Protein 6LH8 (pdb70)

Sequence (152 aa):
MSASVTVLWDKEIEGSNEVVKVDEMVASNIKVEFYLKERHFDRTITHNITLPRATEVPIGTEIQLEPKHRLNGNTEPITFTYGSLESYTELSEDKVTMPEFVEPKTKLIVILTRNENITSAPVEISVGDIKETATYICQSQSGINAEVNTEP

Nearest PDB structures (foldseek):
  6lh8-assembly1_A  TM=1.007E+00  e=5.564E-29  Bombina maxima
  6lhz-assembly1_A  TM=9.994E-01  e=3.194E-25  Bombina maxima
  2ztb-assembly1_A  TM=4.676E-01  e=6.705E-06  Bacillus thuringiensis serovar dakota
  1w3a-assembly1_A  TM=4.511E-01  e=1.734E-05  Laetiporus sulphureus
  5ec5-assembly2_S  TM=1.820E-01  e=4.362E-01  Eisenia fetida

Solvent-accessible surface area: 9210 Å² total; per-residue (Å²): 151,87,15,75,41,80,21,46,74,130,131,57,112,133,32,49,85,96,108,42,113,48,50,91,28,68,15,77,17,164,126,98,105,10,137,75,146,67,55,105,22,96,66,36,4,27,0,23,2,60,32,63,249,96,24,133,5,52,134,23,0,78,0,92,6,108,13,104,74,53,6,99,76,71,102,128,48,10,54,0,30,37,44,92,79,68,55,97,72,7,99,20,117,20,114,12,102,8,25,111,67,4,97,84,162,12,76,4,23,0,32,0,33,33,68,45,40,62,17,20,2,33,0,84,4,38,21,78,138,47,175,38,69,0,56,4,41,0,73,19,38,32,34,19,91,31,93,61,59,82,85,150

Structure (mmCIF, N/CA/C/O backbone):
data_6LH8
#
_entry.id   6LH8
#
_cell.length_a   78.793
_cell.length_b   78.793
_cell.length_c   48.948
_cell.angle_alpha   90.000
_cell.angle_beta   90.000
_cell.angle_gamma   90.000
#
_symmetry.space_group_name_H-M   'P 4 21 2'
#
loop_
_entity.id
_entity.type
_entity.pdbx_description
1 polymer 'aerolysin-like protein'
2 water water
#
loop_
_atom_site.group_PDB
_atom_site.id
_atom_site.type_symbol
_atom_site.label_atom_id
_atom_site.label_alt_id
_atom_site.label_comp_id
_atom_site.label_asym_id
_atom_site.label_entity_id
_atom_site.label_seq_id
_atom_site.pdbx_PDB_ins_code
_atom_site.Cartn_x
_atom_site.Cartn_y
_atom_site.Cartn_z
_atom_site.occupancy
_atom_site.B_iso_or_equiv
_atom_site.auth_seq_id
_atom_site.auth_comp_id
_atom_site.auth_asym_id
_atom_site.auth_atom_id
_atom_site.pdbx_PDB_model_num
ATOM 1 N N . MET A 1 1 ? 45.104 5.307 -10.692 1.00 49.47 1 MET A N 1
ATOM 2 C CA . MET A 1 1 ? 44.536 6.654 -10.673 1.00 48.84 1 MET A CA 1
ATOM 3 C C . MET A 1 1 ? 44.186 7.120 -9.259 1.00 42.35 1 MET A C 1
ATOM 4 O O . MET A 1 1 ? 43.560 8.168 -9.083 1.00 40.24 1 MET A O 1
ATOM 9 N N . SER A 1 2 ? 44.576 6.341 -8.254 1.00 38.51 2 SER A N 1
ATOM 10 C CA . SER A 1 2 ? 44.365 6.698 -6.854 1.00 39.87 2 SER A CA 1
ATOM 11 C C . SER A 1 2 ? 45.728 6.908 -6.205 1.00 37.86 2 SER A C 1
ATOM 12 O O . SER A 1 2 ? 46.548 5.985 -6.165 1.00 38.22 2 SER A O 1
ATOM 15 N N . ALA A 1 3 ? 45.968 8.114 -5.704 1.00 33.32 3 ALA A N 1
ATOM 16 C CA . ALA A 1 3 ? 47.287 8.421 -5.184 1.00 27.80 3 ALA A CA 1
ATOM 17 C C . ALA A 1 3 ? 47.454 7.922 -3.754 1.00 27.25 3 ALA A C 1
ATOM 18 O O . ALA A 1 3 ? 46.484 7.782 -2.999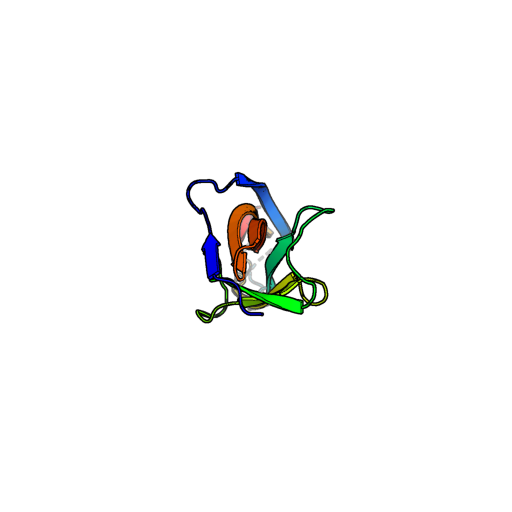 1.00 26.85 3 ALA A O 1
ATOM 20 N N . SER A 1 4 ? 48.706 7.643 -3.385 1.00 23.97 4 SER A N 1
ATOM 21 C CA . SER A 1 4 ? 49.061 7.552 -1.973 1.00 25.59 4 SER A CA 1
ATOM 22 C C . SER A 1 4 ? 49.224 8.965 -1.438 1.00 24.25 4 SER A C 1
ATOM 23 O O . SER A 1 4 ? 49.825 9.811 -2.099 1.00 26.22 4 SER A O 1
ATOM 26 N N . VAL A 1 5 ? 48.689 9.230 -0.247 1.00 22.94 5 VAL A N 1
ATOM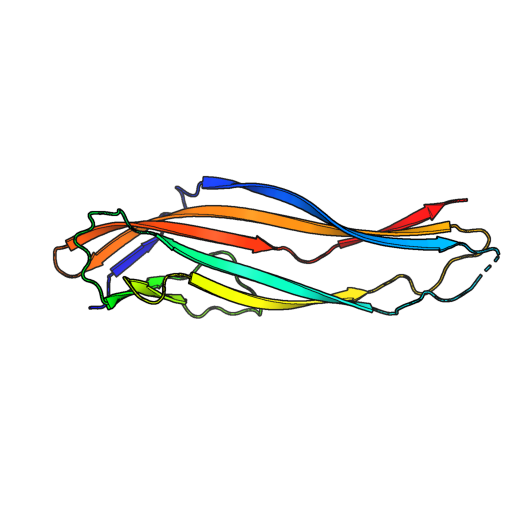 27 C CA . VAL A 1 5 ? 48.609 10.598 0.265 1.00 24.38 5 VAL A CA 1
ATOM 28 C C . VAL A 1 5 ? 49.128 10.642 1.697 1.00 24.40 5 VAL A C 1
ATOM 29 O O . VAL A 1 5 ? 48.736 9.814 2.525 1.00 28.77 5 VAL A O 1
ATOM 33 N N . THR A 1 6 ? 49.999 11.611 1.993 1.00 24.52 6 THR A N 1
ATOM 34 C CA . THR A 1 6 ? 50.430 11.878 3.367 1.00 22.21 6 THR A CA 1
ATOM 35 C C . THR A 1 6 ? 50.507 13.383 3.567 1.00 24.14 6 THR A C 1
ATOM 36 O O . THR A 1 6 ? 51.282 14.050 2.880 1.00 22.94 6 THR A O 1
ATOM 40 N N . VAL A 1 7 ? 49.716 13.924 4.493 1.00 21.94 7 VAL A N 1
ATOM 41 C CA . VAL A 1 7 ? 49.760 15.358 4.777 1.00 24.07 7 VAL A CA 1
ATOM 42 C C . VAL A 1 7 ? 50.842 15.603 5.819 1.00 23.40 7 VAL A C 1
ATOM 43 O O . VAL A 1 7 ? 50.912 14.887 6.826 1.00 24.07 7 VAL A O 1
ATOM 47 N N . LEU A 1 8 ? 51.699 16.606 5.571 1.00 19.63 8 LEU A N 1
ATOM 48 C CA . LEU A 1 8 ? 52.780 16.962 6.499 1.00 19.84 8 LEU A CA 1
ATOM 49 C C . LEU A 1 8 ? 52.271 18.030 7.466 1.00 23.05 8 LEU A C 1
ATOM 50 O O . LEU A 1 8 ? 52.590 19.218 7.373 1.00 22.10 8 LEU A O 1
ATOM 55 N N . TRP A 1 9 ? 51.484 17.568 8.441 1.00 20.88 9 TRP A N 1
ATOM 56 C CA . TRP A 1 9 ? 50.847 18.484 9.378 1.00 23.33 9 TRP A CA 1
ATOM 57 C C . TRP A 1 9 ? 51.869 19.239 10.216 1.00 23.19 9 TRP A C 1
ATOM 58 O O . TRP A 1 9 ? 51.601 20.371 10.646 1.00 21.58 9 TRP A O 1
ATOM 69 N N . ASP A 1 10 ? 53.051 18.648 10.457 1.00 23.65 10 ASP A N 1
ATOM 70 C CA . ASP A 1 10 ? 54.034 19.391 11.240 1.00 28.65 10 ASP A CA 1
ATOM 71 C C . ASP A 1 10 ? 54.610 20.572 10.473 1.00 23.48 10 ASP A C 1
ATOM 72 O O . ASP A 1 10 ? 55.295 21.406 11.078 1.00 22.68 10 ASP A O 1
ATOM 77 N N . LYS A 1 11 ? 54.355 20.662 9.167 1.00 19.82 11 LYS A N 1
ATOM 78 C CA . LYS A 1 11 ? 54.787 21.784 8.344 1.00 20.17 11 LYS A CA 1
ATOM 79 C C . LYS A 1 11 ? 53.669 22.795 8.097 1.00 17.97 11 LYS A C 1
ATOM 80 O O . LYS A 1 11 ? 53.806 23.650 7.211 1.00 19.81 11 LYS A O 1
ATOM 86 N N . GLU A 1 12 ? 52.578 22.713 8.862 1.00 19.80 12 GLU A N 1
ATOM 87 C CA . GLU A 1 12 ? 51.418 23.579 8.665 1.00 17.57 12 GLU A CA 1
ATOM 88 C C . GLU A 1 12 ? 51.781 25.048 8.850 1.00 19.43 12 GLU A C 1
ATOM 89 O O . GLU A 1 12 ? 52.529 25.410 9.764 1.00 19.36 12 GLU A O 1
ATOM 95 N N . ILE A 1 13 ? 51.231 25.895 7.979 1.00 16.61 13 ILE A N 1
ATOM 96 C CA . ILE A 1 13 ? 51.431 27.342 8.008 1.00 17.19 13 ILE A CA 1
ATOM 97 C C . ILE A 1 13 ? 50.172 27.974 8.578 1.00 22.35 13 ILE A C 1
ATOM 98 O O . ILE A 1 13 ? 49.051 27.621 8.179 1.00 20.55 13 ILE A O 1
ATOM 103 N N . GLU A 1 14 ? 50.352 28.914 9.507 1.00 20.34 14 GLU A N 1
ATOM 104 C CA . GLU A 1 14 ? 49.248 29.705 10.046 1.00 23.82 14 GLU A CA 1
ATOM 105 C C . GLU A 1 14 ? 49.030 30.887 9.110 1.00 23.51 14 GLU A C 1
ATOM 106 O O . GLU A 1 14 ? 49.786 31.861 9.130 1.00 28.01 14 GLU A O 1
ATOM 112 N N . GLY A 1 15 ? 48.010 30.798 8.263 1.00 23.15 15 GLY A N 1
ATOM 113 C CA . GLY A 1 15 ? 47.661 31.921 7.421 1.00 25.27 15 GLY A CA 1
ATOM 114 C C . GLY A 1 15 ? 46.784 32.862 8.225 1.00 26.89 15 GLY A C 1
ATOM 115 O O . GLY A 1 15 ? 46.992 33.031 9.428 1.00 36.29 15 GLY A O 1
ATOM 116 N N . SER A 1 16 ? 45.797 33.458 7.580 1.00 30.79 16 SER A N 1
ATOM 117 C CA . SER A 1 16 ? 44.941 34.434 8.239 1.00 29.82 16 SER A CA 1
ATOM 118 C C . SER A 1 16 ? 44.350 33.872 9.532 1.00 28.34 16 SER A C 1
ATOM 119 O O . SER A 1 16 ? 43.977 32.699 9.610 1.00 29.06 16 SER A O 1
ATOM 122 N N . ASN A 1 17 ? 44.308 34.706 10.570 1.00 26.45 17 ASN A N 1
ATOM 123 C CA . ASN A 1 17 ? 43.739 34.314 11.860 1.00 24.74 17 ASN A CA 1
ATOM 124 C C . ASN A 1 17 ? 43.074 35.560 12.425 1.00 25.49 17 ASN A C 1
ATOM 125 O O . ASN A 1 17 ? 43.769 36.526 12.728 1.00 23.66 17 ASN A O 1
ATOM 130 N N . GLU A 1 18 ? 41.745 35.553 12.541 1.00 23.33 18 GLU A N 1
ATOM 131 C CA . GLU A 1 18 ? 41.013 36.745 12.960 1.00 19.78 18 GLU A CA 1
ATOM 132 C C . GLU A 1 18 ? 39.829 36.359 13.833 1.00 22.04 18 GLU A C 1
ATOM 133 O O . GLU A 1 18 ? 39.246 35.280 13.687 1.00 22.21 18 GLU A O 1
ATOM 139 N N . VAL A 1 19 ? 39.477 37.258 14.741 1.00 17.82 19 VAL A N 1
ATOM 140 C CA . VAL A 1 19 ? 38.213 37.186 15.455 1.00 19.15 19 VAL A CA 1
ATOM 141 C C . VAL A 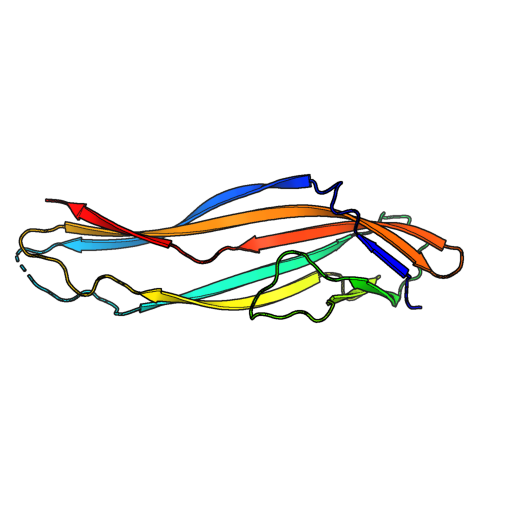1 19 ? 37.271 38.159 14.762 1.00 19.96 19 VAL A C 1
ATOM 142 O O . VAL A 1 19 ? 37.489 39.380 14.766 1.00 18.71 19 VAL A O 1
ATOM 146 N N . VAL A 1 20 ? 36.231 37.615 14.140 1.00 19.11 20 VAL A N 1
ATOM 147 C CA . VAL A 1 20 ? 35.345 38.377 13.266 1.00 18.01 20 VAL A CA 1
ATOM 148 C C . VAL A 1 20 ? 34.086 38.750 14.037 1.00 20.58 20 VAL A C 1
ATOM 149 O O . VAL A 1 20 ? 33.431 37.877 14.621 1.00 19.14 20 VAL A O 1
ATOM 153 N N . LYS A 1 21 ? 33.726 40.034 14.013 1.00 21.61 21 LYS A N 1
ATOM 154 C CA . LYS A 1 21 ? 32.421 40.463 14.517 1.00 19.55 21 LYS A CA 1
ATOM 155 C C . LYS A 1 21 ? 31.379 40.142 13.453 1.00 21.34 21 LYS A C 1
ATOM 156 O O . LYS A 1 21 ? 31.342 40.776 12.390 1.00 23.23 21 LYS A O 1
ATOM 162 N N . VAL A 1 22 ? 30.535 39.152 13.732 1.00 21.96 22 VAL A N 1
ATOM 163 C CA . VAL A 1 22 ? 29.511 38.7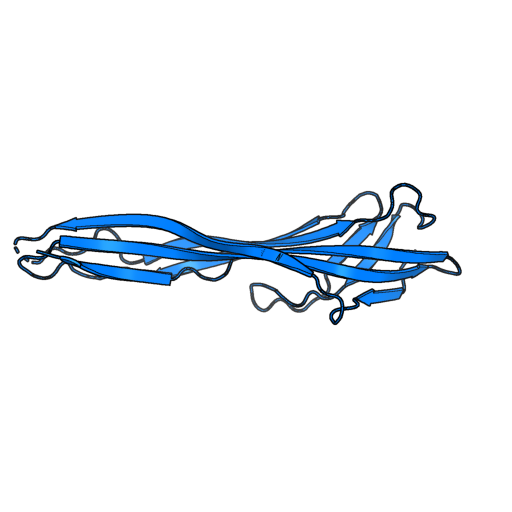50 12.772 1.00 20.65 22 VAL A CA 1
ATOM 164 C C . VAL A 1 22 ? 28.352 39.746 12.766 1.00 24.61 22 VAL A C 1
ATOM 165 O O . VAL A 1 22 ? 27.813 40.084 11.701 1.00 25.14 22 VAL A O 1
ATOM 169 N N . ASP A 1 23 ? 27.951 40.232 13.938 1.00 20.63 23 ASP A N 1
ATOM 170 C CA . ASP A 1 23 ? 26.812 41.142 14.046 1.00 22.02 23 ASP A CA 1
ATOM 171 C C . ASP A 1 23 ? 26.748 41.677 15.469 1.00 26.16 23 ASP A C 1
ATOM 172 O O . ASP A 1 23 ? 27.404 41.156 16.374 1.00 23.06 23 ASP A O 1
ATOM 177 N N . GLU A 1 24 ? 25.936 42.727 15.650 1.00 22.77 24 GLU A N 1
ATOM 178 C CA . GLU A 1 24 ? 25.537 43.223 16.958 1.00 25.28 24 GLU A CA 1
ATOM 179 C C . GLU A 1 24 ? 24.024 43.429 16.979 1.00 27.81 24 GLU A C 1
ATOM 180 O O . GLU A 1 24 ? 23.415 43.765 15.960 1.00 29.76 24 GLU A O 1
ATOM 186 N N . MET A 1 25 ? 23.417 43.197 18.145 1.00 29.31 25 MET A N 1
ATOM 187 C CA . MET A 1 25 ? 21.996 43.467 18.364 1.00 28.66 25 MET A CA 1
ATOM 188 C C . MET A 1 25 ? 21.861 44.282 19.644 1.00 30.51 25 MET A C 1
ATOM 189 O O . MET A 1 25 ? 22.388 43.879 20.683 1.00 33.41 25 MET A O 1
ATOM 194 N N . VAL A 1 26 ? 21.149 45.417 19.583 1.00 36.81 26 VAL A N 1
ATOM 195 C CA . VAL A 1 26 ? 21.052 46.312 20.734 1.00 41.12 26 VAL A CA 1
ATOM 196 C C . VAL A 1 26 ? 19.594 46.523 21.140 1.00 42.25 26 VAL A C 1
ATOM 197 O O . VAL A 1 26 ? 18.687 46.506 20.302 1.00 37.09 26 VAL A O 1
ATOM 201 N N . ALA A 1 27 ? 19.374 46.713 22.447 1.00 46.13 27 ALA A N 1
ATOM 202 C CA . ALA A 1 27 ? 18.043 46.977 22.993 1.00 46.87 27 ALA A CA 1
ATOM 203 C C . ALA A 1 27 ? 18.166 47.710 24.326 1.00 50.58 27 ALA A C 1
ATOM 204 O O . ALA A 1 27 ? 19.159 47.552 25.044 1.00 50.44 27 ALA A O 1
ATOM 206 N N . SER A 1 28 ? 17.131 48.493 24.661 1.00 52.07 28 SER A N 1
ATOM 207 C CA . SER A 1 28 ? 17.112 49.324 25.863 1.00 53.43 28 SER A CA 1
ATOM 208 C C . SER A 1 28 ? 15.805 49.143 26.630 1.00 53.43 28 SER A C 1
ATOM 209 O O . SER A 1 28 ? 14.749 48.893 26.041 1.00 48.62 28 SER A O 1
ATOM 212 N N . ASN A 1 29 ? 15.882 49.315 27.954 1.00 57.35 29 ASN A N 1
ATOM 213 C CA . ASN A 1 29 ? 14.804 48.969 28.876 1.00 58.56 29 ASN A CA 1
ATOM 214 C C . ASN A 1 29 ? 14.505 50.123 29.831 1.00 61.06 29 ASN A C 1
ATOM 215 O O . ASN A 1 29 ? 15.279 51.073 29.973 1.00 58.67 29 ASN A O 1
ATOM 220 N N . ILE A 1 30 ? 13.363 50.008 30.508 1.00 60.83 30 ILE A N 1
ATOM 221 C CA . ILE A 1 30 ? 12.907 51.008 31.462 1.00 62.55 30 ILE A CA 1
ATOM 222 C C . ILE A 1 30 ? 11.863 50.433 32.423 1.00 56.80 30 ILE A C 1
ATOM 223 O O . ILE A 1 30 ? 11.751 49.217 32.594 1.00 60.58 30 ILE A O 1
ATOM 228 N N . LYS A 1 34 ? 10.743 45.457 31.995 1.00 65.37 34 LYS A N 1
ATOM 229 C CA . LYS A 1 34 ? 11.547 44.293 31.659 1.00 64.70 34 LYS A CA 1
ATOM 230 C C . LYS A 1 34 ? 10.967 43.535 30.461 1.00 65.83 34 LYS A C 1
ATOM 231 O O . LYS A 1 34 ? 10.274 42.533 30.649 1.00 65.83 34 LYS A O 1
ATOM 237 N N . VAL A 1 35 ? 11.263 43.997 29.257 1.00 65.43 35 VAL A N 1
ATOM 238 C CA . VAL A 1 35 ? 10.745 43.392 28.038 1.00 62.87 35 VAL A CA 1
ATOM 239 C C . VAL A 1 35 ? 11.606 42.200 27.656 1.00 63.08 35 VAL A C 1
ATOM 240 O O . VAL A 1 35 ? 12.811 42.161 27.902 1.00 66.29 35 VAL A O 1
ATOM 244 N N . GLU A 1 36 ? 10.982 41.226 27.009 1.00 62.56 36 GLU A N 1
ATOM 245 C CA . GLU A 1 36 ? 11.717 40.109 26.447 1.00 60.65 36 GLU A CA 1
ATOM 246 C C . GLU A 1 36 ? 12.495 40.558 25.212 1.00 58.97 36 GLU A C 1
ATOM 247 O O . GLU A 1 36 ? 12.225 41.607 24.617 1.00 60.00 36 GLU A O 1
ATOM 253 N N . PHE A 1 37 ? 13.472 39.742 24.832 1.00 53.15 37 PHE A N 1
ATOM 254 C CA . PHE A 1 37 ? 14.342 40.033 23.707 1.00 49.02 37 PHE A CA 1
ATOM 255 C C . PHE A 1 37 ? 13.677 39.613 22.400 1.00 46.83 37 PHE A C 1
ATOM 256 O O . PHE A 1 37 ? 12.731 38.822 22.382 1.00 43.78 37 PHE A O 1
ATOM 264 N N . TYR A 1 38 ? 14.202 40.150 21.293 1.00 45.73 38 TYR A N 1
ATOM 265 C CA . TYR A 1 38 ? 13.589 39.931 19.983 1.00 42.60 38 TYR A CA 1
ATOM 266 C C . TYR A 1 38 ? 13.516 38.449 19.623 1.00 41.83 38 TYR A C 1
ATOM 267 O O . TYR A 1 38 ? 12.496 37.978 19.104 1.00 43.92 38 TYR A O 1
ATOM 276 N N . LEU A 1 39 ? 14.596 37.705 19.859 1.00 44.34 39 LEU A N 1
ATOM 277 C CA . LEU A 1 39 ? 14.692 36.314 19.438 1.00 39.57 39 LEU A CA 1
ATOM 278 C C . LEU A 1 39 ? 15.182 35.463 20.595 1.00 34.25 39 LEU A C 1
ATOM 279 O O . LEU A 1 39 ? 15.983 35.908 21.420 1.00 36.71 39 LEU A O 1
ATOM 284 N N . LYS A 1 40 ? 14.714 34.218 20.628 1.00 34.15 40 LYS A N 1
ATOM 285 C CA . LYS A 1 40 ? 15.220 33.265 21.608 1.00 34.06 40 LYS A CA 1
ATOM 286 C C . LYS A 1 40 ? 16.580 32.717 21.196 1.00 31.76 40 LYS A C 1
ATOM 287 O O . LYS A 1 40 ? 17.456 32.515 22.041 1.00 30.54 40 LYS A O 1
ATOM 293 N N . GLU A 1 41 ? 16.749 32.425 19.911 1.00 30.85 41 GLU A N 1
ATOM 294 C CA . GLU A 1 41 ? 17.987 31.879 19.379 1.00 28.13 41 GLU A CA 1
ATOM 295 C C . GLU A 1 41 ? 18.209 32.479 18.004 1.00 30.80 41 GLU A C 1
ATOM 296 O O . GLU A 1 41 ? 17.252 32.850 17.319 1.00 29.25 41 GLU A O 1
ATOM 302 N N . ARG A 1 42 ? 19.474 32.588 17.613 1.00 23.02 42 ARG A N 1
ATOM 303 C CA . ARG A 1 42 ? 19.820 32.962 16.248 1.00 24.12 42 ARG A CA 1
ATOM 304 C C . ARG A 1 42 ? 20.514 31.784 15.580 1.00 20.87 42 ARG A C 1
ATOM 305 O O . ARG A 1 42 ? 21.236 31.031 16.230 1.00 23.32 42 ARG A O 1
ATOM 313 N N . HIS A 1 43 ? 20.278 31.617 14.280 1.00 20.86 43 HIS A N 1
ATOM 314 C CA . HIS A 1 43 ? 20.818 30.497 13.529 1.00 23.69 43 HIS A CA 1
ATOM 315 C C . HIS A 1 43 ? 21.774 31.032 12.478 1.00 23.09 43 HIS A C 1
ATOM 316 O O . HIS A 1 43 ? 21.426 31.955 11.738 1.00 23.36 43 HIS A O 1
ATOM 323 N N . PHE A 1 44 ? 22.971 30.455 12.422 1.00 23.95 44 PHE A N 1
ATOM 324 C CA . PHE A 1 44 ? 24.008 30.889 11.500 1.00 24.74 44 PHE A CA 1
ATOM 325 C C . PHE A 1 44 ? 24.534 29.699 10.712 1.00 27.40 44 PHE A C 1
ATOM 326 O O . PHE A 1 44 ? 24.568 28.569 11.204 1.00 26.24 44 PHE A O 1
ATOM 334 N N . ASP A 1 45 ? 24.966 29.965 9.489 1.00 25.32 45 ASP A N 1
ATOM 335 C CA . ASP A 1 45 ? 25.717 28.971 8.744 1.00 24.33 45 ASP A CA 1
ATOM 336 C C . ASP A 1 45 ? 27.177 29.027 9.171 1.00 27.26 45 ASP A C 1
ATOM 337 O O . ASP A 1 45 ? 27.741 30.111 9.342 1.00 28.40 45 ASP A O 1
ATOM 342 N N . ARG A 1 46 ? 27.770 27.853 9.377 1.00 29.02 46 ARG A N 1
ATOM 343 C CA . ARG A 1 46 ? 29.174 27.709 9.740 1.00 25.53 46 ARG A CA 1
ATOM 344 C C . ARG A 1 46 ? 29.821 26.781 8.724 1.00 26.84 46 ARG A C 1
ATOM 345 O O . ARG A 1 46 ? 29.278 25.713 8.428 1.00 26.84 46 ARG A O 1
ATOM 353 N N . THR A 1 47 ? 30.952 27.198 8.152 1.00 25.49 47 THR A N 1
ATOM 354 C CA . THR A 1 47 ? 31.569 26.410 7.099 1.00 25.18 47 THR A CA 1
ATOM 355 C C . THR A 1 47 ? 33.042 26.178 7.379 1.00 24.51 47 THR A C 1
ATOM 356 O O . THR A 1 47 ? 33.707 26.966 8.066 1.00 24.08 47 THR A O 1
ATOM 360 N N . ILE A 1 48 ? 33.533 25.076 6.825 1.00 21.95 48 ILE A N 1
ATOM 361 C CA . ILE A 1 48 ? 34.955 24.813 6.675 1.00 22.63 48 ILE A CA 1
ATOM 362 C C . ILE A 1 48 ? 35.169 24.465 5.210 1.00 24.74 48 ILE A C 1
ATOM 363 O O . ILE A 1 48 ? 34.458 23.618 4.664 1.00 24.57 48 ILE A O 1
ATOM 368 N N . THR A 1 49 ? 36.117 25.120 4.565 1.00 20.87 49 THR A N 1
ATOM 369 C CA . THR A 1 49 ? 36.379 24.846 3.160 1.00 20.56 49 THR A CA 1
ATOM 370 C C . THR A 1 49 ? 37.746 24.193 3.023 1.00 21.91 49 THR A C 1
ATOM 371 O O . THR A 1 49 ? 38.736 24.709 3.551 1.00 21.85 49 THR A O 1
ATOM 375 N N . HIS A 1 50 ? 37.790 23.064 2.318 1.00 19.57 50 HIS A N 1
ATOM 376 C CA . HIS A 1 50 ? 39.016 22.301 2.104 1.00 19.01 50 HIS A CA 1
ATOM 377 C C . HIS A 1 50 ? 39.428 22.387 0.643 1.00 24.59 50 HIS A C 1
ATOM 378 O O . HIS A 1 50 ? 38.625 22.099 -0.244 1.00 21.05 50 HIS A O 1
ATOM 385 N N . ASN A 1 51 ? 40.691 22.728 0.393 1.00 20.77 51 ASN A N 1
ATOM 386 C CA . ASN A 1 51 ? 41.179 22.896 -0.968 1.00 20.24 51 ASN A CA 1
ATOM 387 C C . ASN A 1 51 ? 42.480 22.140 -1.162 1.00 19.15 51 ASN A C 1
ATOM 388 O O . ASN A 1 51 ? 43.270 21.992 -0.231 1.00 20.96 51 ASN A O 1
ATOM 393 N N . ILE A 1 52 ? 42.709 21.676 -2.390 1.00 20.28 52 ILE A N 1
ATOM 394 C CA . ILE A 1 52 ? 43.989 21.093 -2.771 1.00 20.79 52 ILE A CA 1
ATOM 395 C C . ILE A 1 52 ? 44.497 21.857 -3.985 1.00 21.73 52 ILE A C 1
ATOM 396 O O . ILE A 1 52 ? 43.718 22.210 -4.874 1.00 20.13 52 ILE A O 1
ATOM 401 N N . THR A 1 53 ? 45.779 22.215 -3.960 1.00 19.15 53 THR A N 1
ATOM 402 C CA . THR A 1 53 ? 46.402 22.996 -5.025 1.00 18.07 53 THR A CA 1
ATOM 403 C C . THR A 1 53 ? 47.657 22.263 -5.473 1.00 21.84 53 THR A C 1
ATOM 404 O O . THR A 1 53 ? 48.344 21.658 -4.651 1.00 18.93 53 THR A O 1
ATOM 408 N N . LEU A 1 54 ? 47.931 22.280 -6.781 1.00 17.19 54 LEU A N 1
ATOM 409 C CA . LEU A 1 54 ? 49.112 21.607 -7.301 1.00 19.13 54 LEU A CA 1
ATOM 410 C C . LEU A 1 54 ? 49.975 22.585 -8.074 1.00 17.18 54 LEU A C 1
ATOM 411 O O . LEU A 1 54 ? 49.463 23.591 -8.582 1.00 18.69 54 LEU A O 1
ATOM 416 N N . PRO A 1 55 ? 51.279 22.351 -8.180 1.00 15.61 55 PRO A N 1
ATOM 417 C CA . PRO A 1 55 ? 52.123 23.177 -9.040 1.00 16.71 55 PRO A CA 1
ATOM 418 C C . PRO A 1 55 ? 51.555 23.224 -10.460 1.00 19.91 55 PRO A C 1
ATOM 419 O O . PRO A 1 55 ? 50.956 22.259 -10.944 1.00 20.47 55 PRO A O 1
ATOM 423 N N . ARG A 1 56 ? 51.730 24.379 -11.097 1.00 19.56 56 ARG A N 1
ATOM 424 C CA . ARG A 1 56 ? 51.168 24.576 -12.427 1.00 20.40 56 ARG A CA 1
ATOM 425 C C . ARG A 1 56 ? 51.672 23.522 -13.398 1.00 25.10 56 ARG A C 1
ATOM 426 O O . ARG A 1 56 ? 50.895 22.999 -14.207 1.00 24.33 56 ARG A O 1
ATOM 434 N N . ALA A 1 57 ? 52.956 23.169 -13.305 1.00 21.27 57 ALA A N 1
ATOM 435 C CA . ALA A 1 57 ? 53.632 22.234 -14.208 1.00 25.35 57 ALA A CA 1
ATOM 436 C C . ALA A 1 57 ? 53.692 20.804 -13.674 1.00 27.27 57 ALA A C 1
ATOM 437 O O . ALA A 1 57 ? 54.662 20.087 -13.942 1.00 37.28 57 ALA A O 1
ATOM 439 N N . THR A 1 58 ? 52.674 20.333 -12.966 1.00 26.41 58 THR A N 1
ATOM 440 C CA . THR A 1 58 ? 52.770 19.032 -12.315 1.00 23.22 58 THR A CA 1
ATOM 441 C C . THR A 1 58 ? 52.660 17.888 -13.319 1.00 27.62 58 THR A C 1
ATOM 442 O O . THR A 1 58 ? 52.029 18.011 -14.377 1.00 23.90 58 THR A O 1
ATOM 446 N N . GLU A 1 59 ? 53.291 16.763 -12.968 1.00 24.32 59 GLU A N 1
ATOM 447 C CA . GLU A 1 59 ? 53.183 15.510 -13.705 1.00 25.54 59 GLU A CA 1
ATOM 448 C C . GLU A 1 59 ? 51.998 14.667 -13.255 1.00 24.49 59 GLU A C 1
ATOM 449 O O . GLU A 1 59 ? 51.692 13.661 -13.900 1.00 24.17 59 GLU A O 1
ATOM 455 N N . VAL A 1 60 ? 51.353 15.034 -12.151 1.00 22.15 60 VAL A N 1
ATOM 456 C CA . VAL A 1 60 ? 50.206 14.257 -11.673 1.00 23.19 60 VAL A CA 1
ATOM 457 C C . VAL A 1 60 ? 49.143 14.219 -12.771 1.00 23.18 60 VAL A C 1
ATOM 458 O O . VAL A 1 60 ? 48.763 15.275 -13.301 1.00 23.84 60 VAL A O 1
ATOM 462 N N . PRO A 1 61 ? 48.681 13.034 -13.185 1.00 27.37 61 PRO A N 1
ATOM 463 C CA . PRO A 1 61 ? 47.710 12.969 -14.285 1.00 25.79 61 PRO A CA 1
ATOM 464 C C . PRO A 1 61 ? 46.380 13.592 -13.907 1.00 25.19 61 PRO A C 1
ATOM 465 O O . PRO A 1 61 ? 45.892 13.435 -12.787 1.00 22.32 61 PRO A O 1
ATOM 469 N N . ILE A 1 62 ? 45.787 14.311 -14.861 1.00 23.94 62 ILE A N 1
ATOM 470 C CA . ILE A 1 62 ? 44.426 14.790 -14.663 1.00 24.54 62 ILE A CA 1
ATOM 471 C C . ILE A 1 62 ? 43.496 13.601 -14.437 1.00 26.50 62 ILE A C 1
ATOM 472 O O . ILE A 1 62 ? 43.588 12.570 -15.119 1.00 28.35 62 ILE A O 1
ATOM 477 N N . GLY A 1 63 ? 42.612 13.730 -13.448 1.00 21.55 63 GLY A N 1
ATOM 478 C CA . GLY A 1 63 ? 41.733 12.660 -13.027 1.00 23.81 63 GLY A CA 1
ATOM 479 C C . GLY A 1 63 ? 42.214 11.878 -11.820 1.00 23.44 63 GLY A C 1
ATOM 480 O O . GLY A 1 63 ? 41.445 11.069 -11.283 1.00 25.88 63 GLY A O 1
ATOM 481 N N . THR A 1 64 ? 43.464 12.080 -11.394 1.00 25.03 64 THR A N 1
ATOM 482 C CA . THR A 1 64 ? 43.984 11.398 -10.211 1.00 25.66 64 THR A CA 1
ATOM 483 C C . THR A 1 64 ? 43.148 11.744 -8.989 1.00 25.84 64 THR A C 1
ATOM 484 O O . THR A 1 64 ? 42.850 12.916 -8.736 1.00 23.79 64 THR A O 1
ATOM 488 N N . GLU A 1 65 ? 42.772 10.724 -8.220 1.00 25.72 65 GLU A N 1
ATOM 489 C CA . GLU A 1 65 ? 41.990 10.943 -7.012 1.00 26.33 65 GLU A CA 1
ATOM 490 C C . GLU A 1 65 ? 42.925 11.081 -5.820 1.00 25.90 65 GLU A C 1
ATOM 491 O O . GLU A 1 65 ? 43.903 10.338 -5.693 1.00 24.64 65 GLU A O 1
ATOM 497 N N . ILE A 1 66 ? 42.623 12.044 -4.954 1.00 23.78 66 ILE A N 1
ATOM 498 C CA . ILE A 1 66 ? 43.475 12.401 -3.824 1.00 20.88 66 ILE A CA 1
ATOM 499 C C . ILE A 1 66 ? 42.579 12.441 -2.597 1.00 23.82 66 ILE A C 1
ATOM 500 O O . ILE A 1 66 ? 41.804 13.389 -2.414 1.00 23.90 66 ILE A O 1
ATOM 505 N N . GLN A 1 67 ? 42.675 11.410 -1.761 1.00 24.44 67 GLN A N 1
ATOM 506 C CA . GLN A 1 67 ? 41.898 11.303 -0.532 1.00 26.85 67 GLN A CA 1
ATOM 507 C C . GLN A 1 67 ? 42.728 11.772 0.652 1.00 27.24 67 GLN A C 1
ATOM 508 O O . GLN A 1 67 ? 43.837 11.275 0.868 1.00 27.32 67 GLN A O 1
ATOM 514 N N . LEU A 1 68 ? 42.183 12.691 1.446 1.00 24.50 68 LEU A N 1
ATOM 515 C CA . LEU A 1 68 ? 42.864 13.059 2.677 1.00 28.89 68 LEU A CA 1
ATOM 516 C C . LEU A 1 68 ? 41.851 13.298 3.781 1.00 30.14 68 LEU A C 1
ATOM 517 O O . LEU A 1 68 ? 40.658 13.498 3.537 1.00 25.73 68 LEU A O 1
ATOM 522 N N . GLU A 1 69 ? 42.359 13.254 5.011 1.00 26.23 69 GLU A N 1
ATOM 523 C CA . GLU A 1 69 ? 41.565 13.437 6.218 1.00 30.76 69 GLU A CA 1
ATOM 524 C C . GLU A 1 69 ? 41.990 14.723 6.912 1.00 28.45 69 GLU A C 1
ATOM 525 O O . GLU A 1 69 ? 43.056 14.764 7.547 1.00 30.41 69 GLU A O 1
ATOM 531 N N . PRO A 1 70 ? 41.214 15.795 6.800 1.00 23.88 70 PRO A N 1
ATOM 532 C CA . PRO A 1 70 ? 41.600 17.064 7.421 1.00 24.54 70 PRO A CA 1
ATOM 533 C C . PRO A 1 70 ? 41.611 16.967 8.937 1.00 26.82 70 PRO A C 1
ATOM 534 O O . PRO A 1 70 ? 41.055 16.041 9.533 1.00 28.54 70 PRO A O 1
ATOM 538 N N . LYS A 1 71 ? 42.265 17.956 9.558 1.00 28.79 71 LYS A N 1
ATOM 539 C CA . LYS A 1 71 ? 42.224 18.102 11.012 1.00 31.22 71 LYS A CA 1
ATOM 540 C C . LYS A 1 71 ? 40.914 18.725 11.483 1.00 35.75 71 LYS A C 1
ATOM 541 O O . LYS A 1 71 ? 40.356 18.299 12.502 1.00 36.31 71 LYS A O 1
ATOM 547 N N . HIS A 1 72 ? 40.428 19.746 10.780 1.00 29.26 72 HIS A N 1
ATOM 548 C CA . HIS A 1 72 ? 39.270 20.530 11.205 1.00 31.06 72 HIS A CA 1
ATOM 549 C C . HIS A 1 72 ? 38.039 20.105 10.415 1.00 34.45 72 HIS A C 1
ATOM 550 O O . HIS A 1 72 ? 38.009 20.249 9.191 1.00 27.94 72 HIS A O 1
ATOM 557 N N . ARG A 1 73 ? 37.021 19.601 11.114 1.00 30.19 73 ARG A N 1
ATOM 558 C CA . ARG A 1 73 ? 35.824 19.073 10.474 1.00 32.26 73 ARG A CA 1
ATOM 559 C C . ARG A 1 73 ? 34.585 19.597 11.190 1.00 33.14 73 ARG A C 1
ATOM 560 O O . ARG A 1 73 ? 34.661 20.137 12.294 1.00 36.83 73 ARG A O 1
ATOM 568 N N . LEU A 1 74 ? 33.436 19.429 10.537 1.00 32.98 74 LEU A N 1
ATOM 569 C CA . LEU A 1 74 ? 32.136 19.778 11.088 1.00 34.84 74 LEU A CA 1
ATOM 570 C C . LEU A 1 74 ? 31.273 18.524 11.193 1.00 41.14 74 LEU A C 1
ATOM 571 O O . LEU A 1 74 ? 31.571 17.489 10.592 1.00 39.00 74 LEU A O 1
ATOM 576 N N . ASN A 1 75 ? 30.192 18.629 11.970 1.00 44.85 75 ASN A N 1
ATOM 577 C CA . ASN A 1 75 ? 29.138 17.610 12.034 1.00 44.90 75 ASN A CA 1
ATOM 578 C C . ASN A 1 75 ? 29.636 16.262 12.547 1.00 44.63 75 ASN A C 1
ATOM 579 O O . ASN A 1 75 ? 28.959 15.243 12.369 1.00 48.13 75 ASN A O 1
ATOM 584 N N . GLY A 1 76 ? 30.804 16.225 13.181 1.00 41.75 76 GLY A N 1
ATOM 585 C CA . GLY A 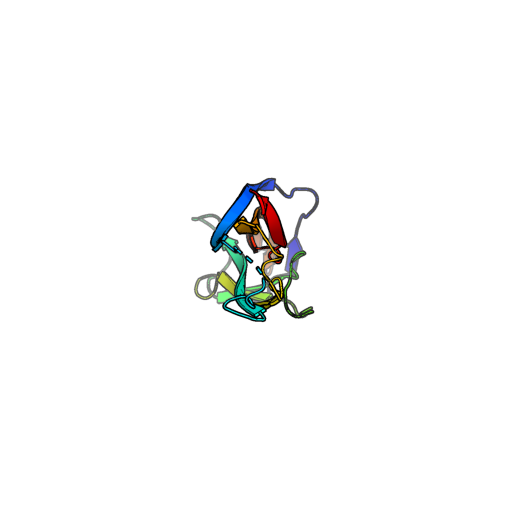1 76 ? 31.393 14.964 13.584 1.00 43.17 76 GLY A CA 1
ATOM 586 C C . GLY A 1 76 ? 31.773 14.093 12.403 1.00 48.60 76 GLY A C 1
ATOM 587 O O . GLY A 1 76 ? 32.030 12.897 12.567 1.00 48.62 76 GLY A O 1
ATOM 588 N N . ASN A 1 77 ? 31.802 14.677 11.204 1.00 43.43 77 ASN A N 1
ATOM 589 C CA . ASN A 1 77 ? 32.215 13.930 10.026 1.00 45.00 77 ASN A CA 1
ATOM 590 C C . ASN A 1 77 ? 33.667 13.496 10.159 1.00 43.65 77 ASN A C 1
ATOM 591 O O . ASN A 1 77 ? 34.532 14.269 10.577 1.00 40.24 77 ASN A O 1
ATOM 596 N N . THR A 1 78 ? 33.927 12.244 9.799 1.00 42.75 78 THR A N 1
ATOM 597 C CA . THR A 1 78 ? 35.255 11.674 9.918 1.00 44.22 78 THR A CA 1
ATOM 598 C C . THR A 1 78 ? 35.723 10.972 8.653 1.00 43.70 78 THR A C 1
ATOM 599 O O . THR A 1 78 ? 36.890 10.567 8.590 1.00 45.06 78 THR A O 1
ATOM 603 N N . GLU A 1 79 ? 34.869 10.832 7.645 1.00 40.42 79 GLU A N 1
ATOM 604 C CA . GLU A 1 79 ? 35.278 10.190 6.411 1.00 40.18 79 GLU A CA 1
ATOM 605 C C . GLU A 1 79 ? 36.212 11.104 5.614 1.00 39.79 79 GLU A C 1
ATOM 606 O O . GLU A 1 79 ? 36.116 12.331 5.697 1.00 37.73 79 GLU A O 1
ATOM 612 N N . PRO A 1 80 ? 37.123 10.527 4.837 1.00 37.39 80 PRO A N 1
ATOM 613 C CA . PRO A 1 80 ? 38.048 11.346 4.051 1.00 31.09 80 PRO A CA 1
ATOM 614 C C . PRO A 1 80 ? 37.331 12.161 2.987 1.00 32.38 80 PRO A C 1
ATOM 615 O O . PRO A 1 80 ? 36.255 11.799 2.501 1.00 31.80 80 PRO A O 1
ATOM 619 N N . ILE A 1 81 ? 37.952 13.276 2.632 1.00 27.76 81 ILE A N 1
ATOM 620 C CA . ILE A 1 81 ? 37.558 14.076 1.476 1.00 30.18 81 ILE A CA 1
ATOM 621 C C . ILE A 1 81 ? 38.272 13.515 0.258 1.00 26.84 81 ILE A C 1
ATOM 622 O O . ILE A 1 81 ? 39.479 13.262 0.312 1.00 28.50 81 ILE A O 1
ATOM 627 N N . THR A 1 82 ? 37.550 13.350 -0.851 1.00 22.75 82 THR A N 1
ATOM 628 C CA . THR A 1 82 ? 38.143 12.902 -2.106 1.00 25.83 82 THR A CA 1
ATOM 629 C C . THR A 1 82 ? 38.167 14.067 -3.086 1.00 24.21 82 THR A C 1
ATOM 630 O O . THR A 1 82 ? 37.118 14.516 -3.554 1.00 25.57 82 THR A O 1
ATOM 634 N N . PHE A 1 83 ? 39.360 14.565 -3.382 1.00 21.57 83 PHE A N 1
ATOM 635 C CA . PHE A 1 83 ? 39.549 15.495 -4.485 1.00 21.75 83 PHE A CA 1
ATOM 636 C C . PHE A 1 83 ? 39.866 14.713 -5.755 1.00 22.13 83 PHE A C 1
ATOM 637 O O . PHE A 1 83 ? 40.359 13.589 -5.713 1.00 25.15 83 PHE A O 1
ATOM 645 N N . THR A 1 84 ? 39.578 15.322 -6.898 1.00 18.85 84 THR A N 1
ATOM 646 C CA . THR A 1 84 ? 39.985 14.776 -8.190 1.00 19.43 84 THR A CA 1
ATOM 647 C C . THR A 1 84 ? 40.756 15.873 -8.906 1.00 22.25 84 THR A C 1
ATOM 648 O O . THR A 1 84 ? 40.198 16.936 -9.188 1.00 22.27 84 THR A O 1
ATOM 652 N N . TYR A 1 85 ? 42.049 15.648 -9.145 1.00 21.10 85 TYR A N 1
ATOM 653 C CA . TYR A 1 85 ? 42.854 16.673 -9.790 1.00 19.96 85 TYR A CA 1
ATOM 654 C C . TYR A 1 85 ? 42.297 16.996 -11.177 1.00 20.85 85 TYR A C 1
ATOM 655 O O . TYR A 1 85 ? 42.037 16.099 -11.986 1.00 21.98 85 TYR A O 1
ATOM 664 N N . GLY A 1 86 ? 42.075 18.292 -11.426 1.00 20.32 86 GLY A N 1
ATOM 665 C CA . GLY A 1 86 ? 41.549 18.768 -12.682 1.00 22.94 86 GLY A CA 1
ATOM 666 C C . GLY A 1 86 ? 40.041 18.933 -12.744 1.00 24.37 86 GLY A C 1
ATOM 667 O O . GLY A 1 86 ? 39.540 19.427 -13.770 1.00 29.18 86 GLY A O 1
ATOM 668 N N . SER A 1 87 ? 39.298 18.554 -11.694 1.00 21.40 87 SER A N 1
ATOM 669 C CA . SER A 1 87 ? 37.844 18.723 -11.747 1.00 25.93 87 SER A CA 1
ATOM 670 C C . SER A 1 87 ? 37.150 18.918 -10.398 1.00 25.95 87 SER A C 1
ATOM 671 O O . SER A 1 87 ? 36.077 19.525 -10.360 1.00 27.46 87 SER A O 1
ATOM 674 N N . LEU A 1 88 ? 37.703 18.414 -9.289 1.00 22.42 88 LEU A N 1
ATOM 675 C CA . LEU A 1 88 ? 37.116 18.697 -7.975 1.00 22.04 88 LEU A CA 1
ATOM 676 C C . LEU A 1 88 ? 38.270 18.961 -7.016 1.00 22.72 88 LEU A C 1
ATOM 677 O O . LEU A 1 88 ? 38.894 18.016 -6.530 1.00 22.51 88 LEU A O 1
ATOM 682 N N . GLU A 1 89 ? 38.536 20.239 -6.737 1.00 20.92 89 GLU A N 1
ATOM 683 C CA . GLU A 1 89 ? 39.687 20.628 -5.926 1.00 20.12 89 GLU A CA 1
ATOM 684 C C . GLU A 1 89 ? 39.297 21.422 -4.691 1.00 23.10 89 GLU A C 1
ATOM 685 O O . GLU A 1 89 ? 40.181 21.898 -3.969 1.00 22.05 89 GLU A O 1
ATOM 691 N N . SER A 1 90 ? 38.005 21.565 -4.424 1.00 21.19 90 SER A N 1
ATOM 692 C CA . SER A 1 90 ? 37.522 22.283 -3.255 1.00 24.08 90 SER A CA 1
ATOM 693 C C . SER A 1 90 ? 36.277 21.588 -2.737 1.00 27.03 90 SER A C 1
ATOM 694 O O . SER A 1 90 ? 35.421 21.183 -3.525 1.00 24.71 90 SER A O 1
ATOM 697 N N . TYR A 1 91 ? 36.179 21.454 -1.415 1.00 21.47 91 TYR A N 1
ATOM 698 C CA . TYR A 1 91 ? 35.022 20.855 -0.769 1.00 24.20 91 TYR A CA 1
ATOM 699 C C . TYR A 1 91 ? 34.651 21.691 0.452 1.00 23.89 91 TYR A C 1
ATOM 700 O O . TYR A 1 91 ? 35.530 22.087 1.219 1.00 23.62 91 TYR A O 1
ATOM 709 N N . THR A 1 92 ? 33.353 21.958 0.636 1.00 24.59 92 THR A N 1
ATOM 710 C CA . THR A 1 92 ? 32.875 22.804 1.726 1.00 23.73 92 THR A CA 1
ATOM 711 C C . THR A 1 92 ? 31.980 21.989 2.650 1.00 27.33 92 THR A C 1
ATOM 712 O O . THR A 1 92 ? 31.003 21.383 2.199 1.00 30.18 92 THR A O 1
ATOM 716 N N . GLU A 1 93 ? 32.319 21.967 3.930 1.00 27.01 93 GLU A N 1
ATOM 717 C CA . GLU A 1 93 ? 31.427 21.457 4.955 1.00 28.35 93 GLU A CA 1
ATOM 718 C C . GLU A 1 93 ? 30.526 22.585 5.443 1.00 30.21 93 GLU A C 1
ATOM 719 O O . GLU A 1 93 ? 30.887 23.764 5.394 1.00 27.86 93 GLU A O 1
ATOM 725 N N . LEU A 1 94 ? 29.337 22.215 5.906 1.00 29.40 94 LEU A N 1
ATOM 726 C CA . LEU A 1 94 ? 28.369 23.195 6.378 1.00 32.29 94 LEU A CA 1
ATOM 727 C C . LEU A 1 94 ? 27.637 22.625 7.584 1.00 33.88 94 LEU A C 1
ATOM 728 O O . LEU A 1 94 ? 27.229 21.459 7.579 1.00 32.11 94 LEU A O 1
ATOM 733 N N . SER A 1 95 ? 27.503 23.433 8.633 1.00 29.66 95 SER A N 1
ATOM 734 C CA . SER A 1 95 ? 26.673 23.046 9.762 1.00 28.18 95 SER A CA 1
ATOM 735 C C . SER A 1 95 ? 25.838 24.243 10.195 1.00 32.34 95 SER A C 1
ATOM 736 O O . SER A 1 95 ? 26.096 25.383 9.806 1.00 30.12 95 SER A O 1
ATOM 739 N N . GLU A 1 96 ? 24.806 23.969 10.985 1.00 31.17 96 GLU A N 1
ATOM 740 C CA . GLU A 1 96 ? 24.005 25.032 11.571 1.00 28.06 96 GLU A CA 1
ATOM 741 C C . GLU A 1 96 ? 24.560 25.349 12.950 1.00 28.06 96 GLU A C 1
ATOM 742 O O . GLU A 1 96 ? 24.732 24.452 13.776 1.00 29.59 96 GLU A O 1
ATOM 748 N N . ASP A 1 97 ? 24.878 26.613 13.179 1.00 24.61 97 ASP A N 1
ATOM 749 C CA . ASP A 1 97 ? 25.377 27.080 14.464 1.00 21.10 97 ASP A CA 1
ATOM 750 C C . ASP A 1 97 ? 24.245 27.856 15.127 1.00 22.04 97 ASP A C 1
ATOM 751 O O . ASP A 1 97 ? 23.878 28.939 14.664 1.00 22.49 97 ASP A O 1
ATOM 756 N N . LYS A 1 98 ? 23.679 27.300 16.196 1.00 23.83 98 LYS A N 1
ATOM 757 C CA . LYS A 1 98 ? 22.547 27.905 16.888 1.00 21.83 98 LYS A CA 1
ATOM 758 C C . LYS A 1 98 ? 23.032 28.550 18.181 1.00 24.33 98 LYS A C 1
ATOM 759 O O . LYS A 1 98 ? 23.720 27.905 18.975 1.00 27.94 98 LYS A O 1
ATOM 765 N N . VAL A 1 99 ? 22.692 29.820 18.377 1.00 23.86 99 VAL A N 1
ATOM 766 C CA . VAL A 1 99 ? 23.221 30.635 19.469 1.00 24.24 99 VAL A CA 1
ATOM 767 C C . VAL A 1 99 ? 22.055 31.140 20.310 1.00 26.68 99 VAL A C 1
ATOM 768 O O . VAL A 1 99 ? 21.163 31.831 19.797 1.00 23.18 99 VAL A O 1
ATOM 772 N N . THR A 1 100 ? 22.066 30.820 21.599 1.00 27.36 100 THR A N 1
ATOM 773 C CA . THR A 1 100 ? 21.009 31.299 22.486 1.00 27.50 100 THR A CA 1
ATOM 774 C C . THR A 1 100 ? 21.169 32.790 22.774 1.00 29.54 100 THR A C 1
ATOM 775 O O . THR A 1 100 ? 22.272 33.260 23.062 1.00 28.28 100 THR A O 1
ATOM 779 N N . MET A 1 101 ? 20.063 33.532 22.703 1.00 27.50 101 MET A N 1
ATOM 780 C CA . MET A 1 101 ? 20.044 34.959 22.990 1.00 28.90 101 MET A CA 1
ATOM 781 C C . MET A 1 101 ? 19.644 35.200 24.436 1.00 32.59 101 MET A C 1
ATOM 782 O O . MET A 1 101 ? 19.039 34.334 25.072 1.00 35.35 101 MET A O 1
ATOM 787 N N . PRO A 1 102 ? 19.972 36.365 24.993 1.00 36.07 102 PRO A N 1
ATOM 788 C CA . PRO A 1 102 ? 19.432 36.706 26.315 1.00 37.10 102 PRO A CA 1
ATOM 789 C C . PRO A 1 102 ? 17.911 36.742 26.268 1.00 40.41 102 PRO A C 1
ATOM 790 O O . PRO A 1 102 ? 17.308 37.163 25.279 1.00 37.62 102 PRO A O 1
ATOM 794 N N . GLU A 1 103 ? 17.288 36.264 27.346 1.00 46.48 103 GLU A N 1
ATOM 795 C CA . GLU A 1 103 ? 15.833 36.154 27.357 1.00 45.93 103 GLU A CA 1
ATOM 796 C C . GLU A 1 103 ? 15.173 37.517 27.524 1.00 48.93 103 GLU A C 1
ATOM 797 O O . GLU A 1 103 ? 14.193 37.827 26.836 1.00 49.34 103 GLU A O 1
ATOM 803 N N . PHE A 1 104 ? 15.710 38.352 28.410 1.00 50.85 104 PHE A N 1
ATOM 804 C CA . PHE A 1 104 ? 15.088 39.615 28.774 1.00 55.15 104 PHE A CA 1
ATOM 805 C C . PHE A 1 104 ? 16.119 40.733 28.790 1.00 59.43 104 PHE A C 1
ATOM 806 O O . PHE A 1 104 ? 17.329 40.498 28.875 1.00 59.26 104 PHE A O 1
ATOM 814 N N . VAL A 1 105 ? 15.614 41.959 28.717 1.00 59.38 105 VAL A N 1
ATOM 815 C CA . VAL A 1 105 ? 16.374 43.155 29.055 1.00 59.60 105 VAL A CA 1
ATOM 816 C C . VAL A 1 105 ? 15.961 43.552 30.468 1.00 60.71 105 VAL A C 1
ATOM 817 O O . VAL A 1 105 ? 14.807 43.926 30.701 1.00 61.06 105 VAL A O 1
ATOM 821 N N . GLU A 1 106 ? 16.894 43.463 31.415 1.00 59.69 106 GLU A N 1
ATOM 822 C CA . GLU A 1 106 ? 16.592 43.753 32.811 1.00 61.42 106 GLU A CA 1
ATOM 823 C C . GLU A 1 106 ? 16.206 45.224 32.978 1.00 60.51 106 GLU A C 1
ATOM 824 O O . GLU A 1 106 ? 16.450 46.041 32.087 1.00 54.42 106 GLU A O 1
ATOM 830 N N . PRO A 1 107 ? 15.542 45.575 34.082 1.00 61.67 107 PRO A N 1
ATOM 831 C CA . PRO A 1 107 ? 15.078 46.962 34.248 1.00 60.69 107 PRO A CA 1
ATOM 832 C C . PRO A 1 107 ? 16.216 47.974 34.209 1.00 60.19 107 PRO A C 1
ATOM 833 O O . PRO A 1 107 ? 17.313 47.727 34.716 1.00 60.26 107 PRO A O 1
ATOM 837 N N . LYS A 1 108 ? 15.930 49.134 33.605 1.00 59.18 108 LYS A N 1
ATOM 838 C CA . LYS A 1 108 ? 16.880 50.246 33.499 1.00 59.89 108 LYS A CA 1
ATOM 839 C C . LYS A 1 108 ? 18.204 49.813 32.874 1.00 60.87 108 LYS A C 1
ATOM 840 O O . LYS A 1 108 ? 19.289 50.118 33.380 1.00 60.21 108 LYS A O 1
ATOM 846 N N . THR A 1 109 ? 18.101 49.131 31.730 1.00 56.38 109 THR A N 1
ATOM 847 C CA . THR A 1 109 ? 19.240 48.514 31.066 1.00 59.12 109 THR A CA 1
ATOM 848 C C . THR A 1 109 ? 19.211 48.789 29.565 1.00 56.75 109 THR A C 1
ATOM 849 O O . THR A 1 109 ? 18.152 48.739 28.933 1.00 52.03 109 THR A O 1
ATOM 853 N N . LYS A 1 110 ? 20.386 49.085 29.007 1.00 56.41 110 LYS A N 1
ATOM 854 C CA . LYS A 1 110 ? 20.644 48.963 27.577 1.00 54.18 110 LYS A CA 1
ATOM 855 C C . LYS A 1 110 ? 21.482 47.711 27.361 1.00 53.05 110 LYS A C 1
ATOM 856 O O . LYS A 1 110 ? 22.516 47.528 28.018 1.00 56.18 110 LYS A O 1
ATOM 862 N N . LEU A 1 111 ? 21.024 46.844 26.467 1.00 52.37 111 LEU A N 1
ATOM 863 C CA . LEU A 1 111 ?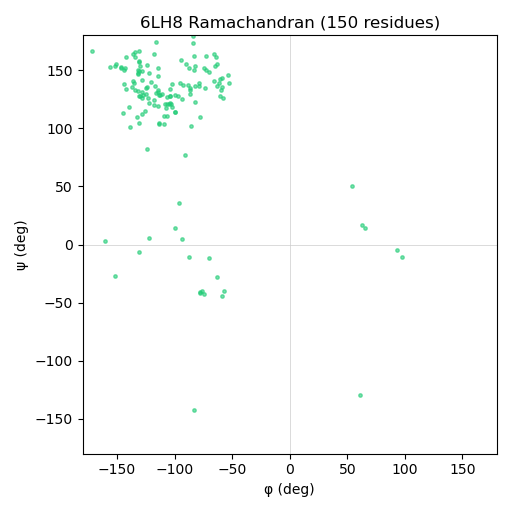 21.623 45.533 26.261 1.00 50.55 111 LEU A CA 1
ATOM 864 C C . LEU A 1 111 ? 22.226 45.461 24.866 1.00 45.15 111 LEU A C 1
ATOM 865 O O . LEU A 1 111 ? 21.568 45.812 23.882 1.00 41.70 111 LEU A O 1
ATOM 870 N N . ILE A 1 112 ? 23.473 45.003 24.787 1.00 45.21 112 ILE A N 1
ATOM 871 C CA . ILE A 1 112 ? 24.171 44.799 23.523 1.00 38.70 112 ILE A CA 1
ATOM 872 C C . ILE A 1 112 ? 24.609 43.345 23.460 1.00 33.50 112 ILE A C 1
ATOM 873 O O . ILE A 1 112 ? 25.275 42.856 24.379 1.00 39.39 112 ILE A O 1
ATOM 878 N N . VAL A 1 113 ? 24.232 42.657 22.387 1.00 32.91 113 VAL A N 1
ATOM 879 C CA . VAL A 1 113 ? 24.776 41.341 22.068 1.00 27.75 113 VAL A CA 1
ATOM 880 C C . VAL A 1 113 ? 25.784 41.519 20.941 1.00 24.95 113 VAL A C 1
ATOM 881 O O . VAL A 1 113 ? 25.426 41.990 19.858 1.00 26.48 113 VAL A O 1
ATOM 885 N N . ILE A 1 114 ? 27.030 41.122 21.190 1.00 29.30 114 ILE A N 1
ATOM 886 C CA . ILE A 1 114 ? 28.100 41.143 20.197 1.00 26.99 114 ILE A CA 1
ATOM 887 C C . ILE A 1 114 ? 28.379 39.699 19.817 1.00 21.85 114 ILE A C 1
ATOM 888 O O . ILE A 1 114 ? 28.704 38.877 20.684 1.00 23.10 114 ILE A O 1
ATOM 893 N N . LEU A 1 115 ? 28.230 39.382 18.534 1.00 20.70 115 LEU A N 1
ATOM 894 C CA . LEU A 1 115 ? 28.394 38.024 18.034 1.00 21.40 115 LEU A CA 1
ATOM 895 C C . LEU A 1 115 ? 29.723 37.920 17.295 1.00 18.86 115 LEU A C 1
ATOM 896 O O . LEU A 1 115 ? 29.944 38.648 16.324 1.00 20.49 115 LEU A O 1
ATOM 901 N N . THR A 1 116 ? 30.608 37.029 17.754 1.00 16.66 116 THR A N 1
ATOM 902 C CA . THR A 1 116 ? 31.922 36.875 17.130 1.00 17.57 116 THR A CA 1
ATOM 903 C C . THR A 1 116 ? 32.232 35.412 16.856 1.00 19.56 116 THR A C 1
ATOM 904 O O . THR A 1 116 ? 31.676 34.511 17.483 1.00 21.74 116 THR A O 1
ATOM 908 N N . ARG A 1 117 ? 33.154 35.183 15.915 1.00 19.78 117 ARG A N 1
ATOM 909 C CA . ARG A 1 117 ? 33.704 33.843 15.728 1.00 19.01 117 ARG A CA 1
ATOM 910 C C . ARG A 1 117 ? 35.127 33.943 15.202 1.00 22.14 117 ARG A C 1
ATOM 911 O O . ARG A 1 117 ? 35.511 34.935 14.578 1.00 22.83 117 ARG A O 1
ATOM 919 N N . ASN A 1 118 ? 35.902 32.893 15.456 1.00 20.30 118 ASN A N 1
ATOM 920 C CA . ASN A 1 118 ? 37.245 32.784 14.897 1.00 21.54 118 ASN A CA 1
ATOM 921 C C . ASN A 1 118 ? 37.153 32.326 13.454 1.00 24.16 118 ASN A C 1
ATOM 922 O O . ASN A 1 118 ? 36.325 31.481 13.110 1.00 22.60 118 ASN A O 1
ATOM 927 N N . GLU A 1 119 ? 37.981 32.916 12.600 1.00 20.61 119 GLU A N 1
ATOM 928 C CA . GLU A 1 119 ? 38.093 32.490 11.213 1.00 19.12 119 GLU A CA 1
ATOM 929 C C . GLU A 1 119 ? 39.577 32.324 10.928 1.00 23.54 119 GLU A C 1
ATOM 930 O O . GLU A 1 119 ? 40.373 33.214 11.240 1.00 22.69 119 GLU A O 1
ATOM 936 N N . ASN A 1 120 ? 39.954 31.165 10.401 1.00 20.88 120 ASN A N 1
ATOM 937 C CA . ASN A 1 120 ? 41.366 30.826 10.276 1.00 23.91 120 ASN A CA 1
ATOM 938 C C . ASN A 1 120 ? 41.643 30.219 8.912 1.00 26.47 120 ASN A C 1
ATOM 939 O O . ASN A 1 120 ? 40.850 29.418 8.414 1.00 23.09 120 ASN A O 1
ATOM 944 N N . ILE A 1 121 ? 42.782 30.569 8.325 1.00 20.52 121 ILE A N 1
ATOM 945 C CA . ILE A 1 121 ? 43.296 29.866 7.151 1.00 19.01 121 ILE A CA 1
ATOM 946 C C . ILE A 1 121 ? 44.588 29.166 7.546 1.00 19.24 121 ILE A C 1
ATOM 947 O O . ILE A 1 121 ? 45.482 29.781 8.131 1.00 20.82 121 ILE A O 1
ATOM 952 N N . THR A 1 122 ? 44.675 27.871 7.252 1.00 18.25 122 THR A N 1
ATOM 953 C CA . THR A 1 122 ? 45.904 27.116 7.448 1.00 19.36 122 THR A CA 1
ATOM 954 C C . THR A 1 122 ? 46.194 26.344 6.171 1.00 20.07 122 THR A C 1
ATOM 955 O O . THR A 1 122 ? 45.302 26.106 5.356 1.00 20.96 122 THR A O 1
ATOM 959 N N . SER A 1 123 ? 47.459 25.983 5.980 1.00 19.32 123 SER A N 1
ATOM 960 C CA . SER A 1 123 ? 47.848 25.261 4.775 1.00 18.24 123 SER A CA 1
ATOM 961 C C . SER A 1 123 ? 48.979 24.302 5.130 1.00 21.12 123 SER A C 1
ATOM 962 O O . SER A 1 123 ? 49.718 24.535 6.089 1.00 19.71 123 SER A O 1
ATOM 965 N N . ALA A 1 124 ? 49.098 23.207 4.374 1.00 17.32 124 ALA A N 1
ATOM 966 C CA . ALA A 1 124 ? 50.140 22.230 4.689 1.00 20.03 124 ALA A CA 1
ATOM 967 C C . ALA A 1 124 ? 50.564 21.500 3.420 1.00 16.79 124 ALA A C 1
ATOM 968 O O . ALA A 1 124 ? 49.785 21.408 2.468 1.00 18.72 124 ALA A O 1
ATOM 970 N N . PRO A 1 125 ? 51.802 20.998 3.372 1.00 16.35 125 PRO A N 1
ATOM 971 C CA . PRO A 1 125 ? 52.223 20.181 2.227 1.00 18.25 125 PRO A CA 1
ATOM 972 C C . PRO A 1 125 ? 51.525 18.830 2.209 1.00 18.57 125 PRO A C 1
ATOM 973 O O . PRO A 1 125 ? 51.194 18.254 3.244 1.00 20.01 125 PRO A O 1
ATOM 977 N N . VAL A 1 126 ? 51.297 18.319 1.005 1.00 16.55 126 VAL A N 1
ATOM 978 C CA . VAL A 1 126 ? 50.679 17.006 0.832 1.00 17.56 126 VAL A CA 1
ATOM 979 C C . VAL A 1 126 ? 51.567 16.211 -0.109 1.00 19.05 126 VAL A C 1
ATOM 980 O O . VAL A 1 126 ? 51.686 16.552 -1.293 1.00 19.75 126 VAL A O 1
ATOM 984 N N . GLU A 1 127 ? 52.200 15.161 0.406 1.00 21.79 127 GLU A N 1
ATOM 985 C CA . GLU A 1 127 ? 53.025 14.319 -0.443 1.00 21.75 127 GLU A CA 1
ATOM 986 C C . GLU A 1 127 ? 52.126 13.320 -1.165 1.00 21.48 127 GLU A C 1
ATOM 987 O O . GLU A 1 127 ? 51.340 12.605 -0.535 1.00 24.03 127 GLU A O 1
ATOM 993 N N . ILE A 1 128 ? 52.191 13.337 -2.498 1.00 20.07 128 ILE A N 1
ATOM 994 C CA . ILE A 1 128 ? 51.349 12.532 -3.373 1.00 23.82 128 ILE A CA 1
ATOM 995 C C . ILE A 1 128 ? 52.261 11.599 -4.145 1.00 24.30 128 ILE A C 1
ATOM 996 O O . ILE A 1 128 ? 53.304 12.025 -4.640 1.00 22.67 128 ILE A O 1
ATOM 1001 N N . SER A 1 129 ? 51.872 10.339 -4.273 1.00 26.36 129 SER A N 1
ATOM 1002 C CA . SER A 1 129 ? 52.543 9.468 -5.223 1.00 25.29 129 SER A CA 1
ATOM 1003 C C . SER A 1 129 ? 51.491 8.693 -6.001 1.00 23.73 129 SER A C 1
ATOM 1004 O O . SER A 1 129 ? 50.532 8.182 -5.417 1.00 25.56 129 SER A O 1
ATOM 1007 N N . VAL A 1 130 ? 51.649 8.656 -7.316 1.00 26.53 130 VAL A N 1
ATOM 1008 C CA . VAL A 1 130 ? 50.796 7.873 -8.200 1.00 27.07 130 VAL A CA 1
ATOM 1009 C C . VAL A 1 130 ? 51.740 7.128 -9.136 1.00 27.75 130 VAL A C 1
ATOM 1010 O O . VAL A 1 130 ? 52.409 7.743 -9.975 1.00 26.34 130 VAL A O 1
ATOM 1014 N N . GLY A 1 131 ? 51.832 5.814 -8.963 1.00 27.59 131 GLY A N 1
ATOM 1015 C CA . GLY A 1 131 ? 52.850 5.081 -9.708 1.00 27.47 131 GLY A CA 1
ATOM 1016 C C . GLY A 1 131 ? 54.218 5.599 -9.319 1.00 25.39 131 GLY A C 1
ATOM 1017 O O . GLY A 1 131 ? 54.542 5.720 -8.136 1.00 28.02 131 GLY A O 1
ATOM 1018 N N . ASP A 1 132 ? 55.040 5.934 -10.306 1.00 21.85 132 ASP A N 1
ATOM 1019 C CA . ASP A 1 132 ? 56.354 6.474 -10.011 1.00 25.65 132 ASP A CA 1
ATOM 1020 C C . ASP A 1 132 ? 56.370 7.996 -9.983 1.00 25.28 132 ASP A C 1
ATOM 1021 O O . ASP A 1 132 ? 57.440 8.590 -9.836 1.00 23.23 132 ASP A O 1
ATOM 1026 N N . ILE A 1 133 ? 55.215 8.637 -10.118 1.00 25.54 133 ILE A N 1
ATOM 1027 C CA . ILE A 1 133 ? 55.139 10.092 -10.097 1.00 26.42 133 ILE A CA 1
ATOM 1028 C C . ILE A 1 133 ? 55.018 10.553 -8.652 1.00 22.84 133 ILE A C 1
ATOM 1029 O O . ILE A 1 133 ? 54.182 10.042 -7.897 1.00 26.09 133 ILE A O 1
ATOM 1034 N N . LYS A 1 134 ? 55.865 11.506 -8.256 1.00 23.23 134 LYS A N 1
ATOM 1035 C CA . LYS A 1 134 ? 55.823 12.089 -6.921 1.00 24.07 134 LYS A CA 1
ATOM 1036 C C . LYS A 1 134 ? 55.587 13.587 -7.043 1.00 25.53 134 LYS A C 1
ATOM 1037 O O . LYS A 1 134 ? 56.115 14.242 -7.951 1.00 28.01 134 LYS A O 1
ATOM 1043 N N . GLU A 1 135 ? 54.758 14.116 -6.152 1.00 21.52 135 GLU A N 1
ATOM 1044 C CA . GLU A 1 135 ? 54.462 15.540 -6.135 1.00 18.77 135 GLU A CA 1
ATOM 1045 C C . GLU A 1 135 ? 54.235 15.965 -4.694 1.00 20.08 135 GLU A C 1
ATOM 1046 O O . GLU A 1 135 ? 53.815 15.168 -3.861 1.00 21.39 135 GLU A O 1
ATOM 1052 N N . THR A 1 136 ? 54.513 17.227 -4.395 1.00 19.65 136 THR A N 1
ATOM 1053 C CA . THR A 1 136 ? 54.101 17.796 -3.118 1.00 19.25 136 THR A CA 1
ATOM 1054 C C . THR A 1 136 ? 53.064 18.866 -3.435 1.00 16.52 136 THR A C 1
ATOM 1055 O O . THR A 1 136 ? 53.404 19.939 -3.941 1.00 17.56 136 THR A O 1
ATOM 1059 N N . ALA A 1 137 ? 51.796 18.545 -3.180 1.00 16.20 137 ALA A N 1
ATOM 1060 C CA . ALA A 1 137 ? 50.711 19.498 -3.341 1.00 16.94 137 ALA A CA 1
ATOM 1061 C C . ALA A 1 137 ? 50.598 20.350 -2.078 1.00 16.82 137 ALA A C 1
ATOM 1062 O O . ALA A 1 137 ? 51.360 20.184 -1.119 1.00 18.22 137 ALA A O 1
ATOM 1064 N N . THR A 1 138 ? 49.648 21.283 -2.070 1.00 16.10 138 THR A N 1
ATOM 1065 C CA . THR A 1 138 ? 49.394 22.117 -0.898 1.00 17.35 138 THR A CA 1
ATOM 1066 C C . THR A 1 138 ? 47.913 22.071 -0.554 1.00 17.80 138 THR A C 1
ATOM 1067 O O . THR A 1 138 ? 47.060 22.345 -1.404 1.00 19.25 138 THR A O 1
ATOM 1071 N N . TYR A 1 139 ? 47.620 21.723 0.693 1.00 16.41 139 TYR A N 1
ATOM 1072 C CA . TYR A 1 139 ? 46.264 21.678 1.227 1.00 18.07 139 TYR A CA 1
ATOM 1073 C C . TYR A 1 139 ? 45.984 22.992 1.936 1.00 17.62 139 TYR A C 1
ATOM 1074 O O . TYR A 1 139 ? 46.860 23.527 2.618 1.00 17.74 139 TYR A O 1
ATOM 1083 N N . ILE A 1 140 ? 44.779 23.526 1.749 1.00 18.37 140 ILE A N 1
ATOM 1084 C CA . ILE A 1 140 ? 44.361 24.780 2.368 1.00 18.16 140 ILE A CA 1
ATOM 1085 C C . ILE A 1 140 ? 43.030 24.548 3.068 1.00 19.05 140 ILE A C 1
ATOM 1086 O O . ILE A 1 140 ? 42.099 23.976 2.482 1.00 21.14 140 ILE A O 1
ATOM 1091 N N . CYS A 1 141 ? 42.947 24.987 4.325 1.00 19.21 141 CYS A N 1
ATOM 1092 C CA . CYS A 1 141 ? 41.746 24.896 5.145 1.00 17.90 141 CYS A CA 1
ATOM 1093 C C . CYS A 1 141 ? 41.293 26.306 5.510 1.00 21.66 141 CYS A C 1
ATOM 1094 O O . CYS A 1 141 ? 42.044 27.057 6.127 1.00 21.93 141 CYS A O 1
ATOM 1097 N N . GLN A 1 142 ? 40.083 26.671 5.118 1.00 20.05 142 GLN A N 1
ATOM 1098 C CA . GLN A 1 142 ? 39.473 27.943 5.520 1.00 20.50 142 GLN A CA 1
ATOM 1099 C C . GLN A 1 142 ? 38.359 27.594 6.489 1.00 22.31 142 GLN A C 1
ATOM 1100 O O . GLN A 1 142 ? 37.298 27.130 6.066 1.00 23.69 142 GLN A O 1
ATOM 1106 N N . SER A 1 143 ? 38.599 27.808 7.784 1.00 21.22 143 SER A N 1
ATOM 1107 C CA . SER A 1 143 ? 37.672 27.350 8.813 1.00 24.17 143 SER A CA 1
ATOM 1108 C C . SER A 1 143 ? 37.018 28.504 9.566 1.00 24.61 143 SER A C 1
ATOM 1109 O O . SER A 1 143 ? 37.576 29.599 9.699 1.00 23.94 143 SER A O 1
ATOM 1112 N N . GLN A 1 144 ? 35.812 28.229 10.060 1.00 24.37 144 GLN A N 1
ATOM 1113 C CA . GLN A 1 144 ? 35.058 29.122 10.925 1.00 23.48 144 GLN A CA 1
ATOM 1114 C C . GLN A 1 144 ? 34.714 28.3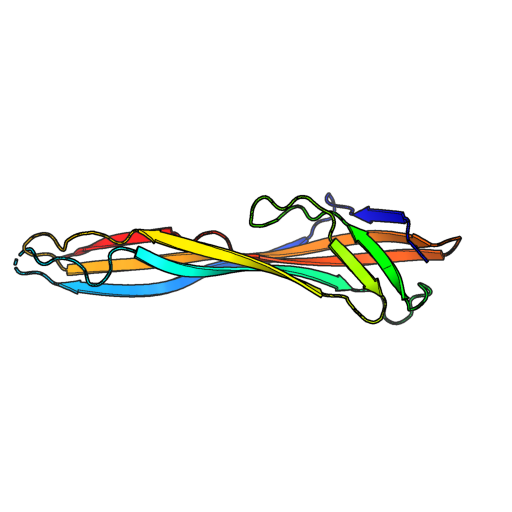73 12.203 1.00 22.55 144 GLN A C 1
ATOM 1115 O O . GLN A 1 144 ? 34.295 27.211 12.151 1.00 23.82 144 GLN A O 1
ATOM 1121 N N . SER A 1 145 ? 34.894 29.027 13.343 1.00 22.71 145 SER A N 1
ATOM 1122 C CA . SER A 1 145 ? 34.521 28.455 14.626 1.00 24.55 145 SER A CA 1
ATOM 1123 C C . SER A 1 145 ? 33.040 28.688 14.919 1.00 25.37 145 SER A C 1
ATOM 1124 O O . SER A 1 145 ? 32.333 29.384 14.188 1.00 22.72 145 SER A O 1
ATOM 1127 N N . GLY A 1 146 ? 32.573 28.083 16.013 1.00 25.40 146 GLY A N 1
ATOM 1128 C CA . GLY A 1 146 ? 31.276 28.441 16.554 1.00 23.55 146 GLY A CA 1
ATOM 1129 C C . GLY A 1 146 ? 31.245 29.884 17.019 1.00 23.75 146 GLY A C 1
ATOM 1130 O O . GLY A 1 146 ? 32.273 30.499 17.318 1.00 23.36 146 GLY A O 1
ATOM 1131 N N . ILE A 1 147 ? 30.048 30.439 17.045 1.00 18.12 147 ILE A N 1
ATOM 1132 C CA . ILE A 1 147 ? 29.854 31.847 17.366 1.00 19.20 147 ILE A CA 1
ATOM 1133 C C . ILE A 1 147 ? 29.691 32.010 18.872 1.00 22.81 147 ILE A C 1
ATOM 1134 O O . ILE A 1 147 ? 28.989 31.229 19.528 1.00 24.93 147 ILE A O 1
ATOM 1139 N N . ASN A 1 148 ? 30.345 33.030 19.417 1.00 21.62 148 ASN A N 1
ATOM 1140 C CA . ASN A 1 148 ? 30.155 33.451 20.795 1.00 28.17 148 ASN A CA 1
ATOM 1141 C C . ASN A 1 148 ? 29.269 34.690 20.851 1.00 28.72 148 ASN A C 1
ATOM 1142 O O . ASN A 1 148 ? 29.429 35.615 20.051 1.00 24.22 148 ASN A O 1
ATOM 1147 N N . ALA A 1 149 ? 28.341 34.707 21.811 1.00 28.91 149 ALA A N 1
ATOM 1148 C CA . ALA A 1 149 ? 27.493 35.862 22.085 1.00 25.35 149 ALA A CA 1
ATOM 1149 C C . ALA A 1 149 ? 27.948 36.504 23.386 1.00 32.04 149 ALA A C 1
ATOM 1150 O O . ALA A 1 149 ? 27.896 35.869 24.446 1.00 33.32 149 ALA A O 1
ATOM 1152 N N . GLU A 1 150 ? 28.392 37.755 23.306 1.00 28.67 150 GLU A N 1
ATOM 1153 C CA . GLU A 1 150 ? 28.752 38.526 24.488 1.00 33.70 150 GLU A CA 1
ATOM 1154 C C . GLU A 1 150 ? 27.631 39.516 24.765 1.00 34.32 150 GLU A C 1
ATOM 1155 O O . GLU A 1 150 ? 27.288 40.327 23.899 1.00 29.32 150 GLU A O 1
ATOM 1161 N N . VAL A 1 151 ? 27.042 39.434 25.955 1.00 31.05 151 VAL A N 1
ATOM 1162 C CA . VAL A 1 151 ? 25.935 40.305 26.337 1.00 35.83 151 VAL A CA 1
ATOM 1163 C C . VAL A 1 151 ? 26.468 41.321 27.333 1.00 37.96 151 VAL A C 1
ATOM 1164 O O . VAL A 1 151 ? 26.993 40.950 28.390 1.00 42.46 151 VAL A O 1
ATOM 1168 N N . ASN A 1 152 ? 26.356 42.596 26.986 1.00 39.38 152 ASN A N 1
ATOM 1169 C CA . ASN A 1 152 ? 26.793 43.686 27.844 1.00 45.24 152 ASN A CA 1
ATOM 1170 C C . ASN A 1 152 ? 25.576 44.488 28.266 1.00 49.37 152 ASN A C 1
ATOM 1171 O O . ASN A 1 152 ? 24.729 44.820 27.429 1.00 49.06 152 ASN A O 1
ATOM 1176 N N . THR A 1 153 ? 25.484 44.782 29.562 1.00 48.22 153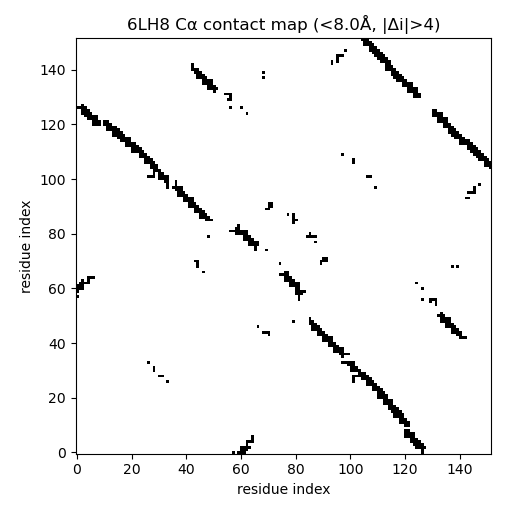 THR A N 1
ATOM 1177 C CA . THR A 1 153 ? 24.402 45.584 30.117 1.00 51.20 153 THR A CA 1
ATOM 1178 C C . THR A 1 153 ? 24.947 46.962 30.472 1.00 53.93 153 THR A C 1
ATOM 1179 O O . THR A 1 153 ? 25.956 47.072 31.177 1.00 57.68 153 THR A O 1
ATOM 1183 N N . GLU A 1 154 ? 24.283 48.004 29.962 1.00 55.38 154 GLU A N 1
ATOM 1184 C CA . GLU A 1 154 ? 24.697 49.399 30.065 1.00 57.72 154 GLU A CA 1
ATOM 1185 C C . GLU A 1 154 ? 23.668 50.193 30.863 1.00 59.40 154 GLU A C 1
ATOM 1186 O O . GLU A 1 154 ? 22.622 49.642 31.240 1.00 57.02 154 GLU A O 1
ATOM 1192 N N . PRO A 1 155 ? 23.929 51.480 31.172 1.00 61.37 155 PRO A N 1
ATOM 1193 C CA . PRO A 1 155 ? 22.829 52.338 31.629 1.00 55.70 155 PRO A CA 1
ATOM 1194 C C . PRO A 1 155 ? 21.732 52.495 30.580 1.00 57.25 155 PRO A C 1
ATOM 1195 O O . PRO A 1 155 ? 21.774 53.453 29.805 1.00 55.78 155 PRO A O 1
#

Radius of gyration: 21.62 Å; Cα contacts (8 Å, |Δi|>4): 369; chains: 1; bounding box: 46×47×49 Å

Secondary structure (DSSP, 8-state):
-B-EEEE-GGG-EEEEEEEEEEEEEEEE---PBPS-SEEEEEEEEEEEEE--TT--SPTT-EEEE--SS-STT--SPEEEETTTB-EEEEEEEEEEEPPSB--TT-EEEEEEEEEEEEEEEEEEEEETTEEEEEEEEEEEEPPPEEEEEEE-

B-factor: mean 32.7, std 12.29, range [15.53, 74.37]

Foldseek 3Di:
DEKDKDWPVVQKDWDDKDKDFPDKDKDFALKAWDPDFKDKDKWKKKKFKFFPPPFPPDQQYKYWDFDPDDPPPDTGTDIATHPPRGMDMDIDIAMGGDGTIADRRKMKMKTKIKMWTKMKTWMWIDDPNGTGTMMMIMTGIGHIDIDMDIDD